Protein AF-X6J9F3-F1 (afdb_monomer_lite)

Foldseek 3Di:
DDPPPPVVVLVVQVVVLLVQLCVLVVPDDSVLSVLLLLLLLLLLLLQFQPVLSVVLLVLHRPVSSVSSCPPDDNPDHRPPPADVSSLVSSCVSSVVPVPDDSLSSNLSSQASSVLSDQLVSLVVSLVRGHVNCNVSGDHSPPVVSVVVVVVVVVVVVVVVPDDDPPPDDDDDDDDD

Structure (mmCIF, N/CA/C/O backbone):
data_AF-X6J9F3-F1
#
_entry.id   AF-X6J9F3-F1
#
loop_
_atom_site.group_PDB
_atom_site.id
_atom_site.type_symbol
_atom_site.label_atom_id
_atom_site.label_alt_id
_atom_site.label_comp_id
_atom_site.label_asym_id
_atom_site.label_entity_id
_atom_site.label_seq_id
_atom_site.pdbx_PDB_ins_code
_atom_site.Cartn_x
_atom_site.Cartn_y
_atom_site.Cartn_z
_atom_site.occupancy
_atom_site.B_iso_or_equiv
_atom_site.auth_seq_id
_atom_site.auth_comp_id
_atom_site.auth_asym_id
_atom_site.auth_atom_id
_atom_site.pdbx_PDB_model_num
ATOM 1 N N . MET A 1 1 ? -3.588 23.321 13.698 1.00 41.50 1 MET A N 1
ATOM 2 C CA . MET A 1 1 ? -2.649 22.206 13.937 1.00 41.50 1 MET A CA 1
ATOM 3 C C . MET A 1 1 ? -1.528 22.356 12.918 1.00 41.50 1 MET A C 1
ATOM 5 O O . MET A 1 1 ? -1.781 22.176 11.736 1.00 41.50 1 MET A O 1
ATOM 9 N N . TYR A 1 2 ? -0.357 22.848 13.332 1.00 45.53 2 TYR A N 1
ATOM 10 C CA . TYR A 1 2 ? 0.779 23.064 12.430 1.00 45.53 2 TYR A CA 1
ATOM 11 C C . TYR A 1 2 ? 1.324 21.697 12.003 1.00 45.53 2 TYR A C 1
ATOM 13 O O . TYR A 1 2 ? 2.083 21.074 12.739 1.00 45.53 2 TYR A O 1
ATOM 21 N N . LEU A 1 3 ? 0.902 21.213 10.832 1.00 55.84 3 LEU A N 1
ATOM 22 C CA . LEU A 1 3 ? 1.644 20.192 10.098 1.00 55.84 3 LEU A CA 1
ATOM 23 C C . LEU A 1 3 ? 3.061 20.741 9.927 1.00 55.84 3 LEU A C 1
ATOM 25 O O . LEU A 1 3 ? 3.239 21.712 9.188 1.00 55.84 3 LEU A O 1
ATOM 29 N N . SER A 1 4 ? 4.052 20.162 10.608 1.00 52.78 4 SER A N 1
ATOM 30 C CA . SER A 1 4 ? 5.450 20.399 10.264 1.00 52.78 4 SER A CA 1
ATOM 31 C C . SER A 1 4 ? 5.673 19.807 8.871 1.00 52.78 4 SER A C 1
ATOM 33 O O . SER A 1 4 ? 6.032 18.639 8.719 1.00 52.78 4 SER A O 1
ATOM 35 N N . HIS A 1 5 ? 5.358 20.602 7.848 1.00 62.09 5 HIS A N 1
ATOM 36 C CA . HIS A 1 5 ? 5.637 20.354 6.441 1.00 62.09 5 HIS A CA 1
ATOM 37 C C . HIS A 1 5 ? 7.143 20.451 6.232 1.00 62.09 5 HIS A C 1
ATOM 39 O O . HIS A 1 5 ? 7.650 21.406 5.651 1.00 62.09 5 HIS A O 1
ATOM 45 N N . ASP A 1 6 ? 7.872 19.470 6.742 1.00 77.12 6 ASP A N 1
ATOM 46 C CA . ASP A 1 6 ? 9.217 19.238 6.266 1.00 77.12 6 ASP A CA 1
ATOM 47 C C . ASP A 1 6 ? 9.121 18.227 5.128 1.00 77.12 6 ASP A C 1
ATOM 49 O O . ASP A 1 6 ? 8.950 17.022 5.335 1.00 77.12 6 ASP A O 1
ATOM 53 N N . LEU A 1 7 ? 9.181 18.750 3.904 1.00 85.38 7 LEU A N 1
ATOM 54 C CA . LEU A 1 7 ? 9.243 17.948 2.689 1.00 85.38 7 LEU A CA 1
ATOM 55 C C . LEU A 1 7 ? 10.373 16.911 2.774 1.00 85.38 7 LEU A C 1
ATOM 57 O O . LEU A 1 7 ? 10.201 15.793 2.287 1.00 85.38 7 LEU A O 1
ATOM 61 N N . ASN A 1 8 ? 11.478 17.233 3.458 1.00 91.06 8 ASN A N 1
ATOM 62 C CA . ASN A 1 8 ? 12.581 16.298 3.653 1.00 91.06 8 ASN A CA 1
ATOM 63 C C . ASN A 1 8 ? 12.154 15.097 4.500 1.00 91.06 8 ASN A C 1
ATOM 65 O O . ASN A 1 8 ? 12.492 13.969 4.158 1.00 91.06 8 ASN A O 1
ATOM 69 N N . ASN A 1 9 ? 11.347 15.297 5.544 1.00 90.38 9 ASN A N 1
ATOM 70 C CA . ASN A 1 9 ? 10.828 14.193 6.355 1.00 90.38 9 ASN A CA 1
ATOM 71 C C . ASN A 1 9 ? 9.852 13.307 5.571 1.00 90.38 9 ASN A C 1
ATOM 73 O O . ASN A 1 9 ? 9.885 12.082 5.710 1.00 90.38 9 ASN A O 1
ATOM 77 N N . ALA A 1 10 ? 9.001 13.897 4.725 1.00 91.06 10 ALA A N 1
ATOM 78 C CA . ALA A 1 10 ? 8.095 13.140 3.859 1.00 91.06 10 ALA A CA 1
ATOM 79 C C . ALA A 1 10 ? 8.867 12.304 2.823 1.00 91.06 10 ALA A C 1
ATOM 81 O O . ALA A 1 10 ? 8.556 11.125 2.611 1.00 91.06 10 ALA A O 1
ATOM 82 N N . LEU A 1 11 ? 9.904 12.901 2.228 1.00 93.94 11 LEU A N 1
ATOM 83 C CA . LEU A 1 11 ? 10.820 12.235 1.311 1.00 93.94 11 LEU A CA 1
ATOM 84 C C . LEU A 1 11 ? 11.556 11.098 2.031 1.00 93.94 11 LEU A C 1
ATOM 86 O O . LEU A 1 11 ? 11.445 9.947 1.617 1.00 93.94 11 LEU A O 1
ATOM 90 N N . GLN A 1 12 ? 12.210 11.379 3.159 1.00 94.94 12 GLN A N 1
ATOM 91 C CA . GLN A 1 12 ? 12.966 10.395 3.937 1.00 94.94 12 GLN A CA 1
ATOM 92 C C . GLN A 1 12 ? 12.090 9.224 4.397 1.00 94.94 12 GLN A C 1
ATOM 94 O O . GLN A 1 12 ? 12.485 8.066 4.276 1.00 94.94 12 GLN A O 1
ATOM 99 N N . SER A 1 13 ? 10.874 9.499 4.870 1.00 94.25 13 SER A N 1
ATOM 100 C CA . SER A 1 13 ? 9.929 8.454 5.277 1.00 94.25 13 SER A CA 1
ATOM 101 C C . SER A 1 13 ? 9.549 7.549 4.105 1.00 94.25 13 SER A C 1
ATOM 103 O O . SER A 1 13 ? 9.525 6.329 4.250 1.00 94.25 13 SER A O 1
ATOM 105 N N . THR A 1 14 ? 9.310 8.126 2.926 1.00 95.25 14 THR A N 1
ATOM 106 C CA . THR A 1 14 ? 9.041 7.357 1.699 1.00 95.25 14 THR A CA 1
ATOM 107 C C . THR A 1 14 ? 10.270 6.552 1.280 1.00 95.25 14 THR A C 1
ATOM 109 O O . THR A 1 14 ? 10.149 5.381 0.921 1.00 95.25 14 THR A O 1
ATOM 112 N N . HIS A 1 15 ? 11.472 7.126 1.415 1.00 96.06 15 HIS A N 1
ATOM 113 C CA . HIS A 1 15 ? 12.711 6.398 1.171 1.00 96.06 15 HIS A CA 1
ATOM 114 C C . HIS A 1 15 ? 12.850 5.177 2.081 1.00 96.06 15 HIS A C 1
ATOM 116 O O . HIS A 1 15 ? 13.224 4.113 1.585 1.00 96.06 15 HIS A O 1
ATOM 122 N N . ASN A 1 16 ? 12.513 5.313 3.366 1.00 96.31 16 ASN A N 1
ATOM 123 C CA . ASN A 1 16 ? 12.551 4.221 4.335 1.00 96.31 16 ASN A CA 1
ATOM 124 C C . ASN A 1 16 ? 11.542 3.120 3.985 1.00 96.31 16 ASN A C 1
ATOM 126 O O . ASN A 1 16 ? 11.882 1.946 4.076 1.00 96.31 16 ASN A O 1
ATOM 130 N N . TRP A 1 17 ? 10.335 3.476 3.531 1.00 96.94 17 TRP A N 1
ATOM 131 C CA . TRP A 1 17 ? 9.347 2.500 3.057 1.00 96.94 17 TRP A CA 1
ATOM 132 C C . TRP A 1 17 ? 9.845 1.693 1.857 1.00 96.94 17 TRP A C 1
ATOM 134 O O . TRP A 1 17 ? 9.702 0.474 1.844 1.00 96.94 17 TRP A O 1
ATOM 144 N N . ILE A 1 18 ? 10.456 2.353 0.871 1.00 97.69 18 ILE A N 1
ATOM 145 C CA . ILE A 1 18 ? 11.025 1.666 -0.295 1.00 97.69 18 ILE A CA 1
ATOM 146 C C . ILE A 1 18 ? 12.187 0.764 0.138 1.00 97.69 18 ILE A C 1
ATOM 148 O O . ILE A 1 18 ? 12.255 -0.381 -0.288 1.00 97.69 18 ILE A O 1
ATOM 152 N N . SER A 1 19 ? 13.079 1.241 1.012 1.00 97.75 19 SER A N 1
ATOM 153 C CA . SER A 1 19 ? 14.224 0.451 1.485 1.00 97.75 19 SER A CA 1
ATOM 154 C C . SER A 1 19 ? 13.808 -0.770 2.323 1.00 97.75 19 SER A C 1
ATOM 156 O O . SER A 1 19 ? 14.406 -1.834 2.181 1.00 97.75 19 SER A O 1
ATOM 158 N N . ASP A 1 20 ? 12.768 -0.646 3.153 1.00 97.38 20 ASP A N 1
ATOM 159 C CA . ASP A 1 20 ? 12.150 -1.764 3.889 1.00 97.38 20 ASP A CA 1
ATOM 160 C C . ASP A 1 20 ? 11.602 -2.820 2.909 1.00 97.38 20 ASP A C 1
ATOM 162 O O . ASP A 1 20 ? 11.901 -4.009 3.033 1.00 97.38 20 ASP A O 1
ATOM 166 N N . LEU A 1 21 ? 10.899 -2.389 1.854 1.00 97.75 21 LEU A N 1
ATOM 167 C CA . LEU A 1 21 ? 10.385 -3.307 0.835 1.00 97.75 21 LEU A CA 1
ATOM 168 C C . LEU A 1 21 ? 11.498 -3.962 0.003 1.00 97.75 21 LEU A C 1
ATOM 170 O O . LEU A 1 21 ? 11.424 -5.158 -0.277 1.00 97.75 21 LEU A O 1
ATOM 174 N N . MET A 1 22 ? 12.548 -3.210 -0.352 1.00 98.12 22 MET A N 1
ATOM 175 C CA . MET A 1 22 ? 13.743 -3.747 -1.018 1.00 98.12 22 MET A CA 1
ATOM 176 C C . MET A 1 22 ? 14.337 -4.902 -0.210 1.00 98.12 22 MET A C 1
ATOM 178 O O . MET A 1 22 ? 14.661 -5.945 -0.775 1.00 98.12 22 MET A O 1
ATOM 182 N N . TRP A 1 23 ? 14.442 -4.742 1.113 1.00 97.62 23 TRP A N 1
ATOM 183 C CA . TRP A 1 23 ? 14.960 -5.786 1.995 1.00 97.62 23 TRP A CA 1
ATOM 184 C C . TRP A 1 23 ? 14.053 -7.024 2.028 1.00 97.62 23 TRP A C 1
ATOM 186 O O . TRP A 1 23 ? 14.557 -8.140 1.896 1.00 97.62 23 TRP A O 1
ATOM 196 N N . ARG A 1 24 ? 12.729 -6.836 2.129 1.00 97.19 24 ARG A N 1
ATOM 197 C CA . ARG A 1 24 ? 11.739 -7.933 2.143 1.00 97.19 24 ARG A CA 1
ATOM 198 C C . ARG A 1 24 ? 11.749 -8.751 0.855 1.00 97.19 24 ARG A C 1
ATOM 200 O O . ARG A 1 24 ? 11.763 -9.973 0.921 1.00 97.19 24 ARG A O 1
ATOM 207 N N . LEU A 1 25 ? 11.788 -8.075 -0.294 1.00 96.69 25 LEU A N 1
ATOM 208 C CA . LEU A 1 25 ? 11.792 -8.708 -1.618 1.00 96.69 25 LEU A CA 1
ATOM 209 C C . LEU A 1 25 ? 13.186 -9.170 -2.063 1.00 96.69 25 LEU A C 1
ATOM 211 O O . LEU A 1 25 ? 13.318 -9.906 -3.036 1.00 96.69 25 LEU A O 1
ATOM 215 N N . ARG A 1 26 ? 14.244 -8.727 -1.371 1.00 97.19 26 ARG A N 1
ATOM 216 C CA . ARG A 1 26 ? 15.651 -8.924 -1.765 1.00 97.19 26 ARG A CA 1
ATOM 217 C C . ARG A 1 26 ? 15.948 -8.347 -3.157 1.00 97.19 26 ARG A C 1
ATOM 219 O O . ARG A 1 26 ? 16.769 -8.878 -3.908 1.00 97.19 26 ARG A O 1
ATOM 226 N N . TRP A 1 27 ? 15.271 -7.254 -3.503 1.00 97.25 27 TRP A N 1
ATOM 227 C CA . TRP A 1 27 ? 15.455 -6.529 -4.759 1.00 97.25 27 TRP A CA 1
ATOM 228 C C . TRP A 1 27 ? 16.457 -5.389 -4.573 1.00 97.25 27 TRP A C 1
ATOM 230 O O . TRP A 1 27 ? 16.525 -4.761 -3.518 1.00 97.25 27 TRP A O 1
ATOM 240 N N . HIS A 1 28 ? 17.231 -5.112 -5.621 1.00 96.12 28 HIS A N 1
ATOM 241 C CA . HIS A 1 28 ? 18.287 -4.091 -5.605 1.00 96.12 28 HIS A CA 1
ATOM 242 C C . HIS A 1 28 ? 17.934 -2.870 -6.463 1.00 96.12 28 HIS A C 1
ATOM 244 O O . HIS A 1 28 ? 18.525 -1.806 -6.298 1.00 96.12 28 HIS A O 1
ATOM 250 N N . ASP A 1 29 ? 16.950 -3.017 -7.350 1.00 96.19 29 ASP A N 1
ATOM 251 C CA . ASP A 1 29 ? 16.432 -1.947 -8.190 1.00 96.19 29 ASP A CA 1
ATOM 252 C C . ASP A 1 29 ? 15.362 -1.157 -7.429 1.00 96.19 29 ASP A C 1
ATOM 254 O O . ASP A 1 29 ? 14.292 -1.670 -7.090 1.00 96.19 29 ASP A O 1
ATOM 258 N N . ARG A 1 30 ? 15.679 0.103 -7.133 1.00 96.31 30 ARG A N 1
ATOM 259 C CA . ARG A 1 30 ? 14.825 0.984 -6.341 1.00 96.31 30 ARG A CA 1
ATOM 260 C C . ARG A 1 30 ? 13.569 1.418 -7.094 1.00 96.31 30 ARG A C 1
ATOM 262 O O . ARG A 1 30 ? 12.514 1.524 -6.468 1.00 96.31 30 ARG A O 1
ATOM 269 N N . GLU A 1 31 ? 13.682 1.685 -8.392 1.00 95.19 31 GLU A N 1
ATOM 270 C CA . GLU A 1 31 ? 12.559 2.142 -9.218 1.00 95.19 31 GLU A CA 1
ATOM 271 C C . GLU A 1 31 ? 11.534 1.021 -9.346 1.00 95.19 31 GLU A C 1
ATOM 273 O O . GLU A 1 31 ? 10.360 1.208 -9.033 1.00 95.19 31 GLU A O 1
ATOM 278 N N . ARG A 1 32 ? 12.012 -0.191 -9.626 1.00 96.38 32 ARG A N 1
ATOM 279 C CA . ARG A 1 32 ? 11.177 -1.393 -9.676 1.00 96.38 32 ARG A CA 1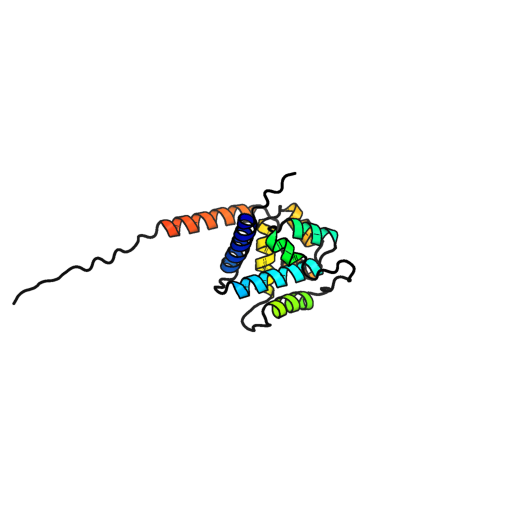
ATOM 280 C C . ARG A 1 32 ? 10.448 -1.678 -8.358 1.00 96.38 32 ARG A C 1
ATOM 282 O O . ARG A 1 32 ? 9.290 -2.092 -8.362 1.00 96.38 32 ARG A O 1
ATOM 289 N N . VAL A 1 33 ? 11.096 -1.466 -7.208 1.00 97.81 33 VAL A N 1
ATOM 290 C CA . VAL A 1 33 ? 10.434 -1.619 -5.897 1.00 97.81 33 VAL A CA 1
ATOM 291 C C . VAL A 1 33 ? 9.379 -0.539 -5.671 1.00 97.81 33 VAL A C 1
ATOM 293 O O . VAL A 1 33 ? 8.313 -0.829 -5.128 1.00 97.81 33 VAL A O 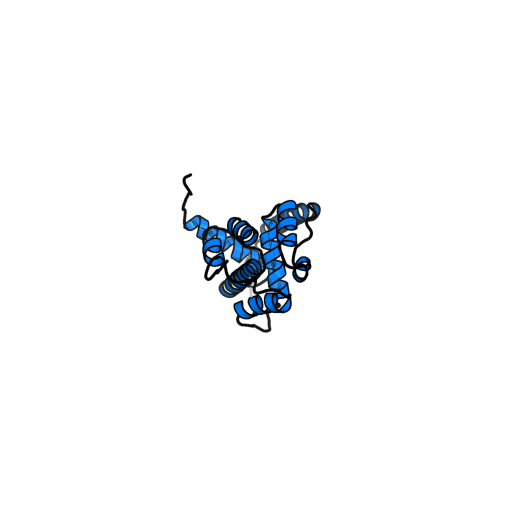1
ATOM 296 N N . TYR A 1 34 ? 9.644 0.695 -6.096 1.00 97.31 34 TYR A N 1
ATOM 297 C CA . TYR A 1 34 ? 8.663 1.774 -6.034 1.00 97.31 34 TYR A CA 1
ATOM 298 C C . TYR A 1 34 ? 7.431 1.488 -6.912 1.00 97.31 34 TYR A C 1
ATOM 300 O O . TYR A 1 34 ? 6.299 1.678 -6.456 1.00 97.31 34 TYR A O 1
ATOM 308 N N . GLU A 1 35 ? 7.631 0.967 -8.124 1.00 97.12 35 GLU A N 1
ATOM 309 C CA . GLU A 1 35 ? 6.558 0.509 -9.016 1.00 97.12 35 GLU A CA 1
ATOM 310 C C . GLU A 1 35 ? 5.717 -0.593 -8.363 1.00 97.12 35 GLU A C 1
ATOM 312 O O . GLU A 1 35 ? 4.492 -0.484 -8.289 1.00 97.12 35 GLU A O 1
ATOM 317 N N . ALA A 1 36 ? 6.371 -1.615 -7.805 1.00 98.00 36 ALA A N 1
ATOM 318 C CA . ALA A 1 36 ? 5.715 -2.722 -7.113 1.00 98.00 36 ALA A CA 1
ATOM 319 C C . ALA A 1 36 ? 4.901 -2.260 -5.893 1.00 98.00 36 ALA A C 1
ATOM 321 O O . ALA A 1 36 ? 3.757 -2.694 -5.702 1.00 98.00 36 ALA A O 1
ATOM 322 N N . LEU A 1 37 ? 5.468 -1.357 -5.083 1.00 98.25 37 LEU A N 1
ATOM 323 C CA . LEU A 1 37 ? 4.801 -0.757 -3.929 1.00 98.25 37 LEU A CA 1
ATOM 324 C C . LEU A 1 37 ? 3.540 -0.010 -4.366 1.00 98.25 37 LEU A C 1
ATOM 326 O O . LEU A 1 37 ? 2.453 -0.280 -3.858 1.00 98.25 37 LEU A O 1
ATOM 330 N N . THR A 1 38 ? 3.677 0.899 -5.330 1.00 97.69 38 THR A N 1
ATOM 331 C CA . THR A 1 38 ? 2.578 1.751 -5.797 1.00 97.69 38 THR A CA 1
ATOM 332 C C . THR A 1 38 ? 1.478 0.920 -6.455 1.00 97.69 38 THR A C 1
ATOM 334 O O . THR A 1 38 ? 0.304 1.084 -6.124 1.00 97.69 38 THR A O 1
ATOM 337 N N . ALA A 1 39 ? 1.844 -0.044 -7.306 1.00 97.06 39 ALA A N 1
ATOM 338 C CA . ALA A 1 39 ? 0.898 -0.941 -7.965 1.00 97.06 39 ALA A CA 1
ATOM 339 C C . ALA A 1 39 ? 0.097 -1.783 -6.964 1.00 97.06 39 ALA A C 1
ATOM 341 O O . ALA A 1 39 ? -1.118 -1.931 -7.106 1.00 97.06 39 ALA A O 1
ATOM 342 N N . THR A 1 40 ? 0.758 -2.293 -5.922 1.00 97.81 40 THR A N 1
ATOM 343 C CA . THR A 1 40 ? 0.098 -3.070 -4.867 1.00 97.81 40 THR A CA 1
ATOM 344 C C . THR A 1 40 ? -0.810 -2.208 -4.010 1.00 97.81 40 THR A C 1
ATOM 346 O O . THR A 1 40 ? -1.940 -2.600 -3.727 1.00 97.81 40 THR A O 1
ATOM 349 N N . LEU A 1 41 ? -0.359 -1.012 -3.635 1.00 97.00 41 LEU A N 1
ATOM 350 C CA . LEU A 1 41 ? -1.168 -0.075 -2.870 1.00 97.00 41 LEU A CA 1
ATOM 351 C C . LEU A 1 41 ? -2.409 0.383 -3.653 1.00 97.00 41 LEU A C 1
ATOM 353 O O . LEU A 1 41 ? -3.499 0.434 -3.086 1.00 97.00 41 LEU A O 1
ATOM 357 N N . HIS A 1 42 ? -2.288 0.642 -4.959 1.00 95.94 42 HIS A N 1
ATOM 358 C CA . HIS A 1 42 ? -3.435 0.934 -5.826 1.00 95.94 42 HIS A CA 1
ATOM 359 C C . HIS A 1 42 ? -4.372 -0.264 -5.968 1.00 95.94 42 HIS A C 1
ATOM 361 O O . HIS A 1 42 ? -5.586 -0.096 -5.889 1.00 95.94 42 HIS A O 1
ATOM 367 N N . ALA A 1 43 ? -3.840 -1.475 -6.154 1.00 94.81 43 ALA A N 1
ATOM 368 C CA . ALA A 1 43 ? -4.656 -2.685 -6.216 1.00 94.81 43 ALA A CA 1
ATOM 369 C C . ALA A 1 43 ? -5.421 -2.920 -4.902 1.00 94.81 43 ALA A C 1
ATOM 371 O O . ALA A 1 43 ? -6.602 -3.267 -4.938 1.00 94.81 43 ALA A O 1
ATOM 372 N N . LEU A 1 44 ? -4.779 -2.680 -3.752 1.00 94.31 44 LEU A N 1
ATOM 373 C CA . LEU A 1 44 ? -5.398 -2.778 -2.431 1.00 94.31 44 LEU A CA 1
ATOM 374 C C . LEU A 1 44 ? -6.496 -1.725 -2.256 1.00 94.31 44 LEU A C 1
ATOM 376 O O . LEU A 1 44 ? -7.631 -2.090 -1.970 1.00 94.31 44 LEU A O 1
ATOM 380 N N . ARG A 1 45 ? -6.196 -0.450 -2.526 1.00 93.69 45 ARG A N 1
ATOM 381 C CA . ARG A 1 45 ? -7.165 0.662 -2.517 1.00 93.69 45 ARG A CA 1
ATOM 382 C C . ARG A 1 45 ? -8.412 0.352 -3.337 1.00 93.69 45 ARG A C 1
ATOM 384 O O . ARG A 1 45 ? -9.525 0.552 -2.874 1.00 93.69 45 ARG A O 1
ATOM 391 N N . ASP A 1 46 ? -8.225 -0.151 -4.556 1.00 91.31 46 ASP A N 1
ATOM 392 C CA . ASP A 1 46 ? -9.319 -0.423 -5.493 1.00 91.31 46 ASP A CA 1
ATOM 393 C C . ASP A 1 46 ? -10.119 -1.701 -5.128 1.00 91.31 46 ASP A C 1
ATOM 395 O O . ASP A 1 46 ? -11.128 -2.005 -5.777 1.00 91.31 46 ASP A O 1
ATOM 399 N N . SER A 1 47 ? -9.659 -2.455 -4.119 1.00 89.50 47 SER A N 1
ATOM 400 C CA . SER A 1 47 ? -10.323 -3.640 -3.552 1.00 89.50 47 SER A CA 1
ATOM 401 C C . SER A 1 47 ? -11.124 -3.340 -2.282 1.00 89.50 47 SER A C 1
ATOM 403 O O . SER A 1 47 ? -11.951 -4.165 -1.899 1.00 89.50 47 SER A O 1
ATOM 405 N N . LEU A 1 48 ? -10.859 -2.210 -1.625 1.00 87.75 48 LEU A N 1
ATOM 406 C CA . LEU A 1 48 ? -11.471 -1.803 -0.361 1.00 87.75 48 LEU A CA 1
ATOM 407 C C . LEU A 1 48 ? -12.732 -0.961 -0.593 1.00 87.75 48 LEU A C 1
ATOM 409 O O . LEU A 1 48 ? -12.949 -0.418 -1.682 1.00 87.75 48 LEU A O 1
ATOM 413 N N . ASP A 1 49 ? -13.566 -0.843 0.440 1.00 83.81 49 ASP A N 1
ATOM 414 C CA . ASP A 1 49 ? -14.565 0.222 0.479 1.00 83.81 49 ASP A CA 1
ATOM 415 C C . ASP A 1 49 ? -13.900 1.604 0.632 1.00 83.81 49 ASP A C 1
ATOM 417 O O . ASP A 1 49 ? -12.699 1.726 0.884 1.00 83.81 49 ASP A O 1
ATOM 421 N N . GLY A 1 50 ? -14.674 2.665 0.389 1.00 85.06 50 GLY A N 1
ATOM 422 C CA . GLY A 1 50 ? -14.143 4.026 0.342 1.00 85.06 50 GLY A CA 1
ATOM 423 C C . GLY A 1 50 ? -13.577 4.512 1.676 1.00 85.06 50 GLY A C 1
ATOM 424 O O . GLY A 1 50 ? -12.554 5.195 1.668 1.00 85.06 50 GLY A O 1
ATOM 425 N N . ASP A 1 51 ? -14.208 4.151 2.794 1.00 89.31 51 ASP A N 1
ATOM 426 C CA . ASP A 1 51 ? -13.792 4.604 4.122 1.00 89.31 51 ASP A CA 1
ATOM 427 C C . ASP A 1 51 ? -12.512 3.880 4.550 1.00 89.31 51 ASP A C 1
ATOM 429 O O . ASP A 1 51 ? -11.555 4.527 4.984 1.00 89.31 51 ASP A O 1
ATOM 433 N N . GLU A 1 52 ? -12.431 2.570 4.311 1.00 90.31 52 GLU A N 1
ATOM 434 C CA . GLU A 1 52 ? -11.236 1.785 4.603 1.00 90.31 52 GLU A CA 1
ATOM 435 C C . GLU A 1 52 ? -10.064 2.177 3.693 1.00 90.31 52 GLU A C 1
ATOM 437 O O . GLU A 1 52 ? -8.932 2.326 4.151 1.00 90.31 52 GLU A O 1
ATOM 442 N N . ALA A 1 53 ? -10.310 2.431 2.404 1.00 92.50 53 ALA A N 1
ATOM 443 C CA . ALA A 1 53 ? -9.279 2.959 1.510 1.00 92.50 53 ALA A CA 1
ATOM 444 C C . ALA A 1 53 ? -8.713 4.295 2.030 1.00 92.50 53 ALA A C 1
ATOM 446 O O . ALA A 1 53 ? -7.499 4.520 2.001 1.00 92.50 53 ALA A O 1
ATOM 447 N N . VAL A 1 54 ? -9.575 5.178 2.550 1.00 94.00 54 VAL A N 1
ATOM 448 C CA . VAL A 1 54 ? -9.137 6.443 3.153 1.00 94.00 54 VAL A CA 1
ATOM 449 C C . VAL A 1 54 ? -8.330 6.207 4.428 1.00 94.00 54 VAL A C 1
ATOM 451 O O . VAL A 1 54 ? -7.278 6.832 4.618 1.00 94.00 54 VAL A O 1
ATOM 454 N N . TYR A 1 55 ? -8.794 5.297 5.282 1.00 93.50 55 TYR A N 1
ATOM 455 C CA . TYR A 1 55 ? -8.118 4.926 6.518 1.00 93.50 55 TYR A CA 1
ATOM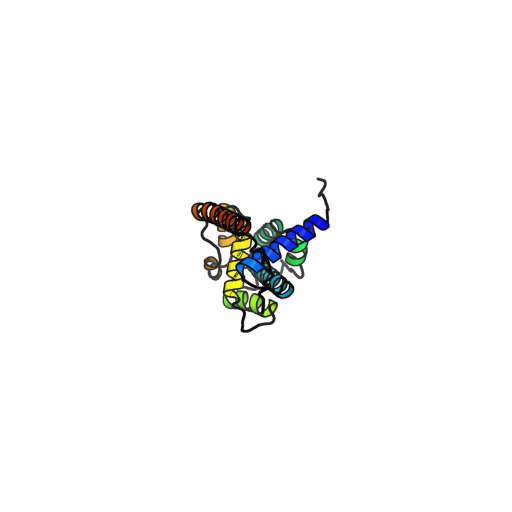 456 C C . TYR A 1 55 ? -6.709 4.375 6.246 1.00 93.50 55 TYR A C 1
ATOM 458 O O . TYR A 1 55 ? -5.734 4.888 6.800 1.00 93.50 55 TYR A O 1
ATOM 466 N N . ILE A 1 56 ? -6.561 3.435 5.307 1.00 94.19 56 ILE A N 1
ATOM 467 C CA . ILE A 1 56 ? -5.258 2.893 4.893 1.00 94.19 56 ILE A CA 1
ATOM 468 C C . ILE A 1 56 ? -4.346 3.996 4.350 1.00 94.19 56 ILE A C 1
ATOM 470 O O . ILE A 1 56 ? -3.177 4.089 4.738 1.00 94.19 56 ILE A O 1
ATOM 474 N N . GLY A 1 57 ? -4.870 4.888 3.505 1.00 95.12 57 GLY A N 1
ATOM 475 C CA . GLY A 1 57 ? -4.109 6.030 2.999 1.00 95.12 57 GLY A CA 1
ATOM 476 C C . GLY A 1 57 ? -3.593 6.950 4.114 1.00 95.12 57 GLY A C 1
ATOM 477 O O . GLY A 1 57 ? -2.491 7.498 4.008 1.00 95.12 57 GLY A O 1
ATOM 478 N N . ALA A 1 58 ? -4.337 7.096 5.215 1.00 94.25 58 ALA A N 1
ATOM 479 C CA . ALA A 1 58 ? -3.937 7.907 6.366 1.00 94.25 58 ALA A CA 1
ATOM 480 C C . ALA A 1 58 ? -2.722 7.345 7.131 1.00 94.25 58 ALA A C 1
ATOM 482 O O . ALA A 1 58 ? -2.031 8.119 7.800 1.00 94.25 58 ALA A O 1
ATOM 483 N N . GLN A 1 59 ? -2.411 6.056 6.973 1.00 93.69 59 GLN A N 1
ATOM 484 C CA . GLN A 1 59 ? -1.254 5.394 7.595 1.00 93.69 59 GLN A CA 1
ATOM 485 C C . GLN A 1 59 ? 0.040 5.545 6.778 1.00 93.69 59 GLN A C 1
ATOM 487 O O . GLN A 1 59 ? 1.141 5.272 7.262 1.00 93.69 59 GLN A O 1
ATOM 492 N N . LEU A 1 60 ? -0.061 6.008 5.528 1.00 95.50 60 LEU A N 1
ATOM 493 C CA . LEU A 1 60 ? 1.090 6.190 4.644 1.00 95.50 60 LEU A CA 1
ATOM 494 C C . LEU A 1 60 ? 1.823 7.514 4.929 1.00 95.50 60 LEU A C 1
ATOM 496 O O . LEU A 1 60 ? 1.173 8.514 5.267 1.00 95.50 60 LEU A O 1
ATOM 500 N N . PRO A 1 61 ? 3.156 7.580 4.718 1.00 94.25 61 PRO A N 1
ATOM 501 C CA . PRO A 1 61 ? 3.897 8.839 4.680 1.00 94.25 61 PRO A CA 1
ATOM 502 C C . PRO A 1 61 ? 3.260 9.835 3.714 1.00 94.25 61 PRO A C 1
ATOM 504 O O . PRO A 1 61 ? 2.755 9.435 2.670 1.00 94.25 61 PRO A O 1
ATOM 507 N N . ALA A 1 62 ? 3.329 11.132 4.020 1.00 92.88 62 ALA A N 1
ATOM 508 C CA . ALA A 1 62 ? 2.612 12.168 3.269 1.00 92.88 62 ALA A CA 1
ATOM 509 C C . ALA A 1 62 ? 2.855 12.126 1.746 1.00 92.88 62 ALA A C 1
ATOM 511 O O . ALA A 1 62 ? 1.910 12.267 0.975 1.00 92.88 62 ALA A O 1
ATOM 512 N N . LEU A 1 63 ? 4.096 11.881 1.309 1.00 94.12 63 LEU A N 1
ATOM 513 C CA . LEU A 1 63 ? 4.425 11.779 -0.115 1.00 94.12 63 LEU A CA 1
ATOM 514 C C . LEU A 1 63 ? 3.863 10.490 -0.745 1.00 94.12 63 LEU A C 1
ATOM 516 O O . LEU A 1 63 ? 3.178 10.559 -1.762 1.00 94.12 63 LEU A O 1
ATOM 520 N N . LEU A 1 64 ? 4.066 9.331 -0.108 1.00 95.44 64 LEU A N 1
ATOM 521 C CA . LEU A 1 64 ? 3.496 8.057 -0.568 1.00 95.44 64 LEU A CA 1
ATOM 522 C C . LEU A 1 64 ? 1.961 8.073 -0.585 1.00 95.44 64 LEU A C 1
ATOM 524 O O . LEU A 1 64 ? 1.348 7.481 -1.465 1.00 95.44 64 LEU A O 1
ATOM 528 N N . ARG A 1 65 ? 1.336 8.800 0.346 1.00 95.81 65 ARG A N 1
ATOM 529 C CA . ARG A 1 65 ? -0.110 9.047 0.378 1.00 95.81 65 ARG A CA 1
ATOM 530 C C . ARG A 1 65 ? -0.593 9.825 -0.848 1.00 95.81 65 ARG A C 1
ATOM 532 O O . ARG A 1 65 ? -1.676 9.545 -1.347 1.00 95.81 65 ARG A O 1
ATOM 539 N N . GLY A 1 66 ? 0.199 10.775 -1.346 1.00 95.56 66 GLY A N 1
ATOM 540 C CA . GLY A 1 66 ? -0.085 11.467 -2.604 1.00 95.56 66 GLY A CA 1
ATOM 541 C C . GLY A 1 66 ? -0.160 10.488 -3.776 1.00 95.56 66 GLY A C 1
ATOM 542 O O . GLY A 1 66 ? -1.182 10.427 -4.456 1.00 95.56 66 GLY A O 1
ATOM 543 N N . PHE A 1 67 ? 0.870 9.650 -3.936 1.00 95.56 67 PHE A N 1
ATOM 544 C CA . PHE A 1 67 ? 0.889 8.593 -4.956 1.00 95.56 67 PHE A CA 1
ATOM 545 C C . PHE A 1 67 ? -0.238 7.577 -4.758 1.00 95.56 67 PHE A C 1
ATOM 547 O O . PHE A 1 67 ? -0.868 7.149 -5.719 1.00 95.56 67 PHE A O 1
ATOM 554 N N . TYR A 1 68 ? -0.564 7.228 -3.513 1.00 96.75 68 TYR A N 1
ATOM 555 C CA . TYR A 1 68 ? -1.658 6.316 -3.188 1.00 96.75 68 TYR A CA 1
ATOM 556 C C . TYR A 1 68 ? -3.012 6.787 -3.713 1.00 96.75 68 TYR A C 1
ATOM 558 O O . TYR A 1 68 ? -3.784 5.959 -4.183 1.00 96.75 68 TYR A O 1
ATOM 566 N N . TYR A 1 69 ? -3.315 8.084 -3.657 1.00 95.88 69 TYR A N 1
ATOM 567 C CA . TYR A 1 69 ? -4.585 8.631 -4.152 1.00 95.88 69 TYR A CA 1
ATOM 568 C C . TYR A 1 69 ? -4.557 9.022 -5.631 1.00 95.88 69 TYR A C 1
ATOM 570 O O . TYR A 1 69 ? -5.595 9.377 -6.195 1.00 95.88 69 TYR A O 1
ATOM 578 N N . GLU A 1 70 ? -3.401 8.928 -6.285 1.00 94.19 70 GLU A N 1
ATOM 579 C CA . GLU A 1 70 ? -3.262 9.254 -7.697 1.00 94.19 70 GLU A CA 1
ATOM 580 C C . GLU A 1 70 ? -4.190 8.388 -8.565 1.00 94.19 70 GLU A C 1
ATOM 582 O O . GLU A 1 70 ? -4.295 7.166 -8.399 1.00 94.19 70 GLU A O 1
ATOM 587 N N . GLY A 1 71 ? -4.924 9.049 -9.466 1.00 90.25 71 GLY A N 1
ATOM 588 C CA . GLY A 1 71 ? -5.875 8.406 -10.375 1.00 90.25 71 GLY A CA 1
ATOM 589 C C . GLY A 1 71 ? -7.053 7.696 -9.693 1.00 90.25 71 GLY A C 1
ATOM 590 O O . GLY A 1 71 ? -7.736 6.906 -10.349 1.00 90.25 71 GLY A O 1
ATOM 591 N N . TRP A 1 72 ? -7.296 7.919 -8.394 1.00 91.81 72 TRP A N 1
ATOM 592 C CA . TRP A 1 72 ? -8.402 7.269 -7.692 1.00 91.81 72 TRP A CA 1
ATOM 593 C C . TRP A 1 72 ? -9.757 7.878 -8.064 1.00 91.81 72 TRP A C 1
ATOM 595 O O . TRP A 1 72 ? -9.942 9.094 -8.070 1.00 91.81 72 TRP A O 1
ATOM 605 N N . HIS A 1 73 ? -10.739 7.012 -8.313 1.00 84.50 73 HIS A N 1
ATOM 606 C CA . HIS A 1 73 ? -12.124 7.396 -8.568 1.00 84.50 73 HIS A CA 1
ATOM 607 C C . HIS A 1 73 ? -13.060 6.626 -7.623 1.00 84.50 73 HIS A C 1
ATOM 609 O O . HIS A 1 73 ? -13.540 5.559 -8.005 1.00 84.50 73 HIS A O 1
ATOM 615 N N . PRO A 1 74 ? -13.361 7.149 -6.419 1.00 72.88 74 PRO A N 1
ATOM 616 C CA . PRO A 1 74 ? -14.137 6.431 -5.398 1.00 72.88 74 PRO A CA 1
ATOM 617 C C . PRO A 1 74 ? -15.572 6.103 -5.839 1.00 72.88 74 PRO A C 1
ATOM 619 O O . PRO A 1 74 ? -16.171 5.141 -5.375 1.00 72.88 74 PRO A O 1
ATOM 622 N N . SER A 1 75 ? -16.127 6.863 -6.790 1.00 71.56 75 SER A N 1
ATOM 623 C CA . SER A 1 75 ? -17.450 6.596 -7.370 1.00 71.56 75 SER A CA 1
ATOM 624 C C . SER A 1 75 ? -17.461 5.422 -8.361 1.00 71.56 75 SER A C 1
ATOM 626 O O . SER A 1 75 ? -18.535 4.983 -8.778 1.00 71.56 75 SER A O 1
ATOM 628 N N . ARG A 1 76 ? -16.293 4.907 -8.781 1.00 66.56 76 ARG A N 1
ATOM 629 C CA . ARG A 1 76 ? -16.214 3.686 -9.590 1.00 66.56 76 ARG A CA 1
ATOM 630 C C . ARG A 1 76 ? -16.308 2.468 -8.681 1.00 66.56 76 ARG A C 1
ATOM 632 O O . ARG A 1 76 ? -15.608 2.337 -7.688 1.00 66.56 76 ARG A O 1
ATOM 639 N N . ARG A 1 77 ? -17.167 1.539 -9.083 1.00 60.97 77 ARG A N 1
ATOM 640 C CA . ARG A 1 77 ? -17.349 0.229 -8.453 1.00 60.97 77 ARG A CA 1
ATOM 641 C C . ARG A 1 77 ? -16.009 -0.514 -8.344 1.00 60.97 77 ARG A C 1
ATOM 643 O O . ARG A 1 77 ? -15.298 -0.584 -9.345 1.00 60.97 77 ARG A O 1
ATOM 650 N N . ALA A 1 78 ? -15.723 -1.086 -7.169 1.00 60.28 78 ALA A N 1
ATOM 651 C CA . ALA A 1 78 ? -14.498 -1.841 -6.882 1.00 60.28 78 ALA A CA 1
ATOM 652 C C . ALA A 1 78 ? -14.159 -2.828 -8.015 1.00 60.28 78 ALA A C 1
ATOM 654 O O . ALA A 1 78 ? -14.996 -3.648 -8.419 1.00 60.28 78 ALA A O 1
ATOM 655 N N . ILE A 1 79 ? -12.949 -2.692 -8.567 1.00 57.56 79 ILE A N 1
ATOM 656 C CA . ILE A 1 79 ? -12.526 -3.369 -9.805 1.00 57.56 79 ILE A CA 1
ATOM 657 C C . ILE A 1 79 ? -12.039 -4.791 -9.496 1.00 57.56 79 ILE A C 1
ATOM 659 O O . ILE A 1 79 ? -12.319 -5.724 -10.252 1.00 57.56 79 ILE A O 1
ATOM 663 N N . ALA A 1 80 ? -11.364 -4.982 -8.364 1.00 59.41 80 ALA A N 1
ATOM 664 C CA . ALA A 1 80 ? -10.777 -6.261 -7.987 1.00 59.41 80 ALA A CA 1
ATOM 665 C C . ALA A 1 80 ? -11.799 -7.153 -7.267 1.00 59.41 80 ALA A C 1
ATOM 667 O O . ALA A 1 80 ? -11.861 -7.234 -6.044 1.00 59.41 80 ALA A O 1
ATOM 668 N N . ARG A 1 81 ? -12.635 -7.846 -8.045 1.00 64.75 81 ARG A N 1
ATOM 669 C CA . ARG A 1 81 ? -13.613 -8.812 -7.508 1.00 64.75 81 ARG A CA 1
ATOM 670 C C . ARG A 1 81 ? -13.053 -10.216 -7.311 1.00 64.75 81 ARG A C 1
ATOM 672 O O . ARG A 1 81 ? -13.735 -11.068 -6.746 1.00 64.75 81 ARG A O 1
ATOM 679 N N . ASN A 1 82 ? -11.849 -10.487 -7.809 1.00 77.94 82 ASN A N 1
ATOM 680 C CA . ASN A 1 82 ? -11.213 -11.792 -7.687 1.00 77.94 82 ASN A CA 1
ATOM 681 C C . ASN A 1 82 ? -9.684 -11.678 -7.575 1.00 77.94 82 ASN A C 1
ATOM 683 O O . ASN A 1 82 ? -9.080 -10.696 -8.007 1.00 77.94 82 ASN A O 1
ATOM 687 N N . ARG A 1 83 ? -9.066 -12.724 -7.017 1.00 90.31 83 ARG A N 1
ATOM 688 C CA . ARG A 1 83 ? -7.618 -12.844 -6.791 1.00 90.31 83 ARG A CA 1
ATOM 689 C C . ARG A 1 83 ? -6.779 -12.539 -8.035 1.00 90.31 83 ARG A C 1
ATOM 691 O O . ARG A 1 83 ? -5.799 -11.814 -7.938 1.00 90.31 83 ARG A O 1
ATOM 698 N N . ASN A 1 84 ? -7.168 -13.065 -9.196 1.00 91.12 84 ASN A N 1
ATOM 699 C CA . ASN A 1 84 ? -6.372 -12.922 -10.417 1.00 91.12 84 ASN A CA 1
ATOM 700 C C . ASN A 1 84 ? -6.329 -11.468 -10.881 1.00 91.12 84 ASN A C 1
ATOM 702 O O . ASN A 1 84 ? -5.250 -10.958 -11.128 1.00 91.12 84 ASN A O 1
ATOM 706 N N . SER A 1 85 ? -7.466 -10.764 -10.877 1.00 90.56 85 SER A N 1
ATOM 707 C CA . SER A 1 85 ? -7.510 -9.340 -11.236 1.00 90.56 85 SER A CA 1
ATOM 708 C C . SER A 1 85 ? -6.648 -8.458 -10.324 1.00 90.56 85 SER A C 1
ATOM 710 O O . SER A 1 85 ? -6.056 -7.485 -10.788 1.00 90.56 85 SER A O 1
ATOM 712 N N . PHE A 1 86 ? -6.547 -8.816 -9.041 1.00 93.38 86 PHE A N 1
ATOM 713 C CA . PHE A 1 86 ? -5.681 -8.137 -8.081 1.00 93.38 86 PHE A CA 1
ATOM 714 C C . PHE A 1 86 ? -4.198 -8.370 -8.407 1.00 93.38 86 PHE A C 1
ATOM 716 O O . PHE A 1 86 ? -3.446 -7.412 -8.578 1.00 93.38 86 PHE A O 1
ATOM 723 N N . LEU A 1 87 ? -3.791 -9.634 -8.569 1.00 96.00 87 LEU A N 1
ATOM 724 C CA . LEU A 1 87 ? -2.404 -9.993 -8.884 1.00 96.00 87 LEU A CA 1
ATOM 725 C C . LEU A 1 87 ? -1.975 -9.504 -10.275 1.00 96.00 87 LEU A C 1
ATOM 727 O O . LEU A 1 87 ? -0.853 -9.033 -10.433 1.00 96.00 87 LEU A O 1
ATOM 731 N N . ASP A 1 88 ? -2.871 -9.532 -11.262 1.00 95.06 88 ASP A N 1
ATOM 732 C CA . ASP A 1 88 ? -2.629 -9.008 -12.609 1.00 95.06 88 ASP A CA 1
ATOM 733 C C . ASP A 1 88 ? -2.346 -7.506 -12.598 1.00 95.06 88 ASP A C 1
ATOM 735 O O . ASP A 1 88 ? -1.521 -7.032 -13.377 1.00 95.06 88 ASP A O 1
ATOM 739 N N . ARG A 1 89 ? -3.010 -6.741 -11.720 1.00 93.62 89 ARG A N 1
ATOM 740 C CA . ARG A 1 89 ? -2.769 -5.298 -11.582 1.00 93.62 89 ARG A CA 1
ATOM 741 C C . ARG A 1 89 ? -1.388 -5.014 -11.001 1.00 93.62 89 ARG A C 1
ATOM 743 O O . ARG A 1 89 ? -0.719 -4.099 -11.474 1.00 93.62 89 ARG A O 1
ATOM 750 N N . ILE A 1 90 ? -0.950 -5.825 -10.038 1.00 96.38 90 ILE A N 1
ATOM 751 C CA . ILE A 1 90 ? 0.406 -5.758 -9.482 1.00 96.38 90 ILE A CA 1
ATOM 752 C C . ILE A 1 90 ? 1.425 -6.121 -10.558 1.00 96.38 90 ILE A C 1
ATOM 754 O O . ILE A 1 90 ? 2.346 -5.350 -10.806 1.00 96.38 90 ILE A O 1
ATOM 758 N N . HIS A 1 91 ? 1.222 -7.249 -11.247 1.00 97.00 91 HIS A N 1
ATOM 759 C CA . HIS A 1 91 ? 2.116 -7.724 -12.303 1.00 97.00 91 HIS A CA 1
ATOM 760 C C . HIS A 1 91 ? 2.231 -6.716 -13.448 1.00 97.00 91 HIS A C 1
ATOM 762 O O . HIS A 1 91 ? 3.327 -6.446 -13.924 1.00 97.00 91 HIS A O 1
ATOM 768 N N . TYR A 1 92 ? 1.120 -6.090 -13.843 1.00 96.12 92 TYR A N 1
ATOM 769 C CA . TYR A 1 92 ? 1.116 -5.004 -14.823 1.00 96.12 92 TYR A CA 1
ATOM 770 C C . TYR A 1 92 ? 1.963 -3.806 -14.377 1.00 96.12 92 TYR A C 1
ATOM 772 O O . TYR A 1 92 ? 2.704 -3.261 -15.189 1.00 96.12 92 TYR A O 1
ATOM 780 N N . GLY A 1 93 ? 1.878 -3.415 -13.102 1.00 94.06 93 GLY A N 1
ATOM 781 C CA . GLY A 1 93 ? 2.646 -2.294 -12.558 1.00 94.06 93 GLY A CA 1
ATOM 782 C C . GLY A 1 93 ? 4.158 -2.514 -12.549 1.00 94.06 93 GLY A C 1
ATOM 783 O O . GLY A 1 93 ? 4.898 -1.546 -12.610 1.00 94.06 93 GLY A O 1
ATOM 784 N N . VAL A 1 94 ? 4.607 -3.771 -12.553 1.00 95.25 94 VAL A N 1
ATOM 785 C CA . VAL A 1 94 ? 6.021 -4.166 -12.699 1.00 95.25 94 VAL A CA 1
ATOM 786 C C . VAL A 1 94 ? 6.328 -4.674 -14.111 1.00 95.25 94 VAL A C 1
ATOM 788 O O . VAL A 1 94 ? 7.108 -5.607 -14.303 1.00 95.25 94 VAL A O 1
ATOM 791 N N . HIS A 1 95 ? 5.665 -4.098 -15.116 1.00 95.69 95 HIS A N 1
ATOM 792 C CA . HIS A 1 95 ? 5.910 -4.369 -16.537 1.00 95.69 95 HIS A CA 1
ATOM 793 C C . HIS A 1 95 ? 5.735 -5.836 -16.962 1.00 95.69 95 HIS A C 1
ATOM 795 O O . HIS A 1 95 ? 6.293 -6.273 -17.968 1.00 95.69 95 HIS A O 1
ATOM 801 N N . ARG A 1 96 ? 4.933 -6.600 -16.213 1.00 94.88 96 ARG A N 1
ATOM 802 C CA . ARG A 1 96 ? 4.725 -8.042 -16.390 1.00 94.88 96 ARG A CA 1
ATOM 803 C C . ARG A 1 96 ? 6.027 -8.843 -16.462 1.00 94.88 96 ARG A C 1
ATOM 805 O O . ARG A 1 96 ? 6.094 -9.841 -17.181 1.00 94.88 96 ARG A O 1
ATOM 812 N N . ASP A 1 97 ? 7.047 -8.420 -15.718 1.00 93.94 97 ASP A N 1
ATOM 813 C CA . ASP A 1 97 ? 8.323 -9.127 -15.677 1.00 93.94 97 ASP A CA 1
ATOM 814 C C . ASP A 1 97 ? 8.099 -10.594 -15.236 1.00 93.94 97 ASP A C 1
ATOM 816 O O . ASP A 1 97 ? 7.533 -10.836 -14.161 1.00 93.94 97 ASP A O 1
ATOM 820 N N . PRO A 1 98 ? 8.502 -11.591 -16.051 1.00 93.38 98 PRO A N 1
ATOM 821 C CA . PRO A 1 98 ? 8.323 -13.006 -15.729 1.00 93.38 98 PRO A CA 1
ATOM 822 C C . PRO A 1 98 ? 9.126 -13.466 -14.502 1.00 93.38 98 PRO A C 1
ATOM 824 O O . PRO A 1 98 ? 8.830 -14.525 -13.955 1.00 93.38 98 PRO A O 1
ATOM 827 N N . ALA A 1 99 ? 10.127 -12.699 -14.064 1.00 93.81 99 ALA A N 1
ATOM 828 C CA . ALA A 1 99 ? 10.896 -12.966 -12.853 1.00 93.81 99 ALA A CA 1
ATOM 829 C C . ALA A 1 99 ? 10.212 -12.462 -11.567 1.00 93.81 99 ALA A C 1
ATOM 831 O O . ALA A 1 99 ? 10.736 -12.696 -10.479 1.00 93.81 99 ALA A O 1
ATOM 832 N N . VAL A 1 100 ? 9.075 -11.758 -11.662 1.00 96.06 100 VAL A N 1
ATOM 833 C CA . VAL A 1 100 ? 8.307 -11.304 -10.491 1.00 96.06 100 VAL A CA 1
ATOM 834 C C . VAL A 1 100 ? 7.155 -12.249 -10.208 1.00 96.06 100 VAL A C 1
ATOM 836 O O . VAL A 1 100 ? 6.275 -12.421 -11.049 1.00 96.06 100 VAL A O 1
ATOM 839 N N . ASP A 1 101 ? 7.092 -12.751 -8.976 1.00 97.56 101 ASP A N 1
ATOM 840 C CA . ASP A 1 101 ? 5.856 -13.291 -8.422 1.00 97.56 101 ASP A CA 1
ATOM 841 C C . ASP A 1 101 ? 4.999 -12.142 -7.840 1.00 97.56 101 ASP A C 1
ATOM 843 O O . ASP A 1 101 ? 5.345 -11.575 -6.796 1.00 97.56 101 ASP A O 1
ATOM 847 N N . PRO A 1 102 ? 3.871 -11.764 -8.477 1.00 97.56 102 PRO A N 1
ATOM 848 C CA . PRO A 1 102 ? 3.011 -10.696 -7.968 1.00 97.56 102 PRO A CA 1
ATOM 849 C C . PRO A 1 102 ? 2.388 -11.030 -6.606 1.00 97.56 102 PRO A C 1
ATOM 851 O O . PRO A 1 102 ? 1.999 -10.126 -5.867 1.00 97.56 102 PRO A O 1
ATOM 854 N N . GLU A 1 103 ? 2.273 -12.310 -6.252 1.00 97.75 103 GLU A N 1
ATOM 855 C CA . GLU A 1 103 ? 1.713 -12.734 -4.975 1.00 97.75 103 GLU A CA 1
ATOM 856 C C . GLU A 1 103 ? 2.710 -12.565 -3.824 1.00 97.75 103 GLU A C 1
ATOM 858 O O . GLU A 1 103 ? 2.323 -12.150 -2.730 1.00 97.75 103 GLU A O 1
ATOM 863 N N . GLU A 1 104 ? 3.995 -12.834 -4.064 1.00 98.00 104 GLU A N 1
ATOM 864 C CA . GLU A 1 104 ? 5.081 -12.510 -3.132 1.00 98.00 104 GLU A CA 1
ATOM 865 C C . GLU A 1 104 ? 5.160 -10.998 -2.880 1.00 98.00 104 GLU A C 1
ATOM 867 O O . GLU A 1 104 ? 5.242 -10.561 -1.725 1.00 98.00 104 GLU A O 1
ATOM 872 N N . VAL A 1 105 ? 5.051 -10.194 -3.945 1.00 98.38 105 VAL A N 1
ATOM 873 C CA . VAL A 1 105 ? 4.992 -8.728 -3.851 1.00 98.38 105 VAL A CA 1
ATOM 874 C C . VAL A 1 105 ? 3.799 -8.288 -3.007 1.00 98.38 105 VAL A C 1
ATOM 876 O O . VAL A 1 105 ? 3.971 -7.527 -2.052 1.00 98.38 105 VAL A O 1
ATOM 879 N N . ALA A 1 106 ? 2.606 -8.816 -3.298 1.00 98.06 106 ALA A N 1
ATOM 880 C CA . ALA A 1 106 ? 1.393 -8.513 -2.548 1.00 98.06 106 ALA A CA 1
ATOM 881 C C . ALA A 1 106 ? 1.551 -8.789 -1.047 1.00 98.06 106 ALA A C 1
ATOM 883 O O . ALA A 1 106 ? 1.291 -7.909 -0.225 1.00 98.06 106 ALA A O 1
ATOM 884 N N . ARG A 1 107 ? 2.013 -9.995 -0.686 1.00 97.94 107 ARG A N 1
ATOM 885 C CA . ARG A 1 107 ? 2.235 -10.382 0.715 1.00 97.94 107 ARG A CA 1
ATOM 886 C C . ARG A 1 107 ? 3.259 -9.483 1.395 1.00 97.94 107 ARG A C 1
ATOM 888 O O . ARG A 1 107 ? 3.044 -9.084 2.533 1.00 97.94 107 ARG A O 1
ATOM 895 N N . SER A 1 108 ? 4.351 -9.148 0.711 1.00 98.19 108 SER A N 1
ATOM 896 C CA . SER A 1 108 ? 5.424 -8.327 1.280 1.00 98.19 108 SER A CA 1
ATOM 897 C C . SER A 1 108 ? 4.964 -6.902 1.579 1.00 98.19 108 SER A C 1
ATOM 899 O O . SER A 1 108 ? 5.236 -6.392 2.667 1.00 98.19 108 SER A O 1
ATOM 901 N N . VAL A 1 109 ? 4.216 -6.281 0.660 1.00 98.12 109 VAL A N 1
ATOM 902 C CA . VAL A 1 109 ? 3.653 -4.935 0.853 1.00 98.12 109 VAL A CA 1
ATOM 903 C C . VAL A 1 109 ? 2.562 -4.937 1.927 1.00 98.12 109 VAL A C 1
ATOM 905 O O . VAL A 1 109 ? 2.563 -4.061 2.789 1.00 98.12 109 VAL A O 1
ATOM 908 N N . ILE A 1 110 ? 1.656 -5.922 1.925 1.00 96.88 110 ILE A N 1
ATOM 909 C CA . ILE A 1 110 ? 0.592 -6.020 2.940 1.00 96.88 110 ILE A CA 1
ATOM 910 C C . ILE A 1 110 ? 1.190 -6.287 4.326 1.00 96.88 110 ILE A C 1
ATOM 912 O O . ILE A 1 110 ? 0.782 -5.652 5.293 1.00 96.88 110 ILE A O 1
ATOM 916 N N . ALA A 1 111 ? 2.199 -7.153 4.439 1.00 96.38 111 ALA A N 1
ATOM 917 C CA . ALA A 1 111 ? 2.908 -7.379 5.697 1.00 96.38 111 ALA A CA 1
ATOM 918 C C . ALA A 1 111 ? 3.647 -6.120 6.176 1.00 96.38 111 ALA A C 1
ATOM 920 O O . ALA A 1 111 ? 3.628 -5.807 7.362 1.00 96.38 111 ALA A O 1
ATOM 921 N N . GLN A 1 112 ? 4.274 -5.372 5.265 1.00 96.56 112 GLN A N 1
ATOM 922 C CA . GLN A 1 112 ? 4.900 -4.091 5.591 1.00 96.56 112 GLN A CA 1
ATOM 923 C C . GLN A 1 112 ? 3.878 -3.067 6.106 1.00 96.56 112 GLN A C 1
ATOM 925 O O . GLN A 1 112 ? 4.151 -2.362 7.078 1.00 96.56 112 GLN A O 1
ATOM 930 N N . LEU A 1 113 ? 2.706 -2.976 5.477 1.00 95.38 113 LEU A N 1
ATOM 931 C CA . LEU A 1 113 ? 1.620 -2.120 5.947 1.00 95.38 113 LEU A CA 1
ATOM 932 C C . LEU A 1 113 ? 1.126 -2.568 7.329 1.00 95.38 113 LEU A C 1
ATOM 934 O O . LEU A 1 113 ? 1.027 -1.746 8.234 1.00 95.38 113 LEU A O 1
ATOM 938 N N . ALA A 1 114 ? 0.8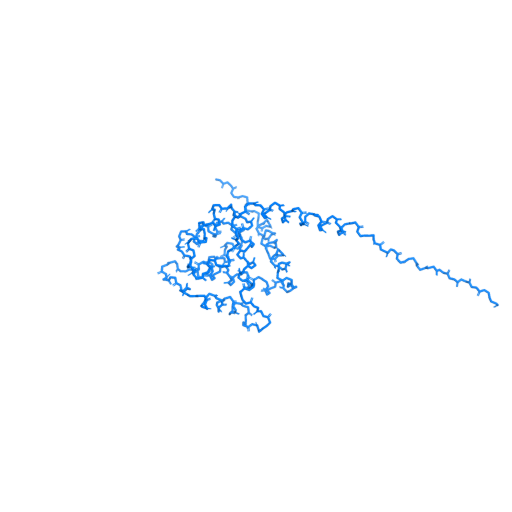96 -3.869 7.509 1.00 94.12 114 ALA A N 1
ATOM 939 C CA . ALA A 1 114 ? 0.439 -4.458 8.762 1.00 94.12 114 ALA A CA 1
ATOM 940 C C . ALA A 1 114 ? 1.412 -4.227 9.930 1.00 94.12 114 ALA A C 1
ATOM 942 O O . ALA A 1 114 ? 0.961 -4.010 11.047 1.00 94.12 114 ALA A O 1
ATOM 943 N N . ASP A 1 115 ? 2.728 -4.172 9.685 1.00 93.56 115 ASP A N 1
ATOM 944 C CA . ASP A 1 115 ? 3.730 -3.843 10.715 1.00 93.56 115 ASP A CA 1
ATOM 945 C C . ASP A 1 115 ? 3.540 -2.420 11.312 1.00 93.56 115 ASP A C 1
ATOM 947 O O . ASP A 1 115 ? 4.184 -2.073 12.302 1.00 93.56 115 ASP A O 1
ATOM 951 N N . ARG A 1 116 ? 2.670 -1.584 10.723 1.00 91.00 116 ARG A N 1
ATOM 952 C CA . ARG A 1 116 ? 2.332 -0.219 11.178 1.00 91.00 116 ARG A CA 1
ATOM 953 C C . ARG A 1 116 ? 0.9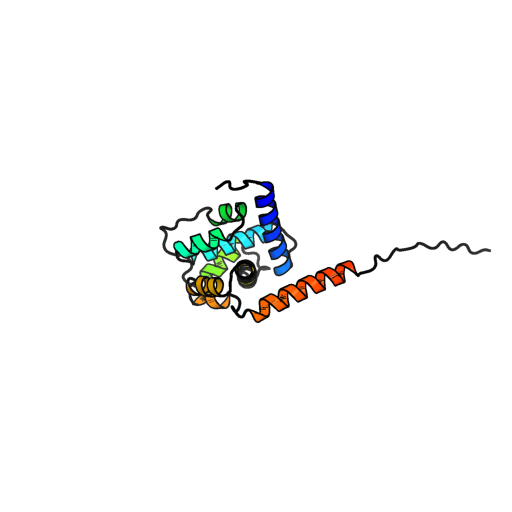11 -0.097 11.732 1.00 91.00 116 ARG A C 1
ATOM 955 O O . ARG A 1 116 ? 0.527 0.988 12.155 1.00 91.00 116 ARG A O 1
ATOM 962 N N . LEU A 1 117 ? 0.157 -1.191 11.727 1.00 90.56 117 LEU A N 1
ATOM 963 C CA . LEU A 1 117 ? -1.204 -1.277 12.236 1.00 90.56 117 LEU A CA 1
ATOM 964 C C . LEU A 1 117 ? -1.213 -2.057 13.552 1.00 90.56 117 LEU A C 1
ATOM 966 O O . LEU A 1 117 ? -0.404 -2.958 13.785 1.00 90.56 117 LEU A O 1
ATOM 970 N N . SER A 1 118 ? -2.157 -1.743 14.429 1.00 91.06 118 SER A N 1
ATOM 971 C CA . SER A 1 118 ? -2.464 -2.592 15.574 1.00 91.06 118 SER A CA 1
ATOM 972 C C . SER A 1 118 ? -3.147 -3.888 15.126 1.00 91.06 118 SER A C 1
ATOM 974 O O . SER A 1 118 ? -3.748 -3.969 14.060 1.00 91.06 118 SER A O 1
ATOM 976 N N . ALA A 1 119 ? -3.129 -4.911 15.983 1.00 90.25 119 ALA A N 1
ATOM 977 C CA . ALA A 1 119 ? -3.802 -6.182 15.697 1.00 90.25 119 ALA A CA 1
ATOM 978 C C . ALA A 1 119 ? -5.307 -6.028 15.387 1.00 90.25 119 ALA A C 1
ATOM 980 O O . ALA A 1 119 ? -5.850 -6.817 14.622 1.00 90.25 119 ALA A O 1
ATOM 981 N N . ALA A 1 120 ? -5.975 -5.031 15.980 1.00 90.88 120 ALA A N 1
ATOM 982 C CA . ALA A 1 120 ? -7.383 -4.757 15.697 1.00 90.88 120 ALA A CA 1
ATOM 983 C C . ALA A 1 120 ? -7.559 -4.154 14.296 1.00 90.88 120 ALA A C 1
ATOM 985 O O . ALA A 1 120 ? -8.392 -4.631 13.534 1.00 90.88 120 ALA A O 1
ATOM 986 N N . GLU A 1 121 ? -6.718 -3.182 13.939 1.00 91.94 121 GLU A N 1
ATOM 987 C CA . GLU A 1 121 ? -6.727 -2.525 12.625 1.00 91.94 121 GLU A CA 1
ATOM 988 C C . GLU A 1 121 ? -6.341 -3.502 11.499 1.00 91.94 121 GLU A C 1
ATOM 990 O O . GLU A 1 121 ? -6.883 -3.424 10.404 1.00 91.94 121 GLU A O 1
ATOM 995 N N . ILE A 1 122 ? -5.462 -4.480 11.764 1.00 92.69 122 ILE A N 1
ATOM 996 C CA . ILE A 1 122 ? -5.161 -5.561 10.808 1.00 92.69 122 ILE A CA 1
ATOM 997 C C . ILE A 1 122 ? -6.405 -6.415 10.536 1.00 92.69 122 ILE A C 1
ATOM 999 O O . ILE A 1 122 ? -6.695 -6.712 9.378 1.00 92.69 122 ILE A O 1
ATOM 1003 N N . GLU A 1 123 ? -7.131 -6.838 11.577 1.00 92.75 123 GLU A N 1
ATOM 1004 C CA . GLU A 1 123 ? -8.347 -7.640 11.387 1.00 92.75 123 GLU A CA 1
ATOM 1005 C C . GLU A 1 123 ? -9.460 -6.840 10.701 1.00 92.75 123 GLU A C 1
ATOM 1007 O O . GLU A 1 123 ? -10.171 -7.402 9.870 1.00 92.75 123 GLU A O 1
ATOM 1012 N N . GLU A 1 124 ? -9.584 -5.544 10.992 1.00 91.50 124 GLU A N 1
ATOM 1013 C CA . GLU A 1 124 ? -10.535 -4.643 10.334 1.00 91.50 124 GLU A CA 1
ATOM 1014 C C . GLU A 1 124 ? -10.211 -4.473 8.844 1.00 91.50 124 GLU A C 1
ATOM 1016 O O . GLU A 1 124 ? -11.040 -4.803 7.992 1.00 91.50 124 GLU A O 1
ATOM 1021 N N . ALA A 1 125 ? -8.969 -4.114 8.513 1.00 90.81 125 ALA A N 1
ATOM 1022 C CA . ALA A 1 125 ? -8.528 -3.963 7.130 1.00 90.81 125 ALA A CA 1
ATOM 1023 C C . ALA A 1 125 ? -8.644 -5.278 6.342 1.00 90.81 125 ALA A C 1
ATOM 1025 O O . ALA A 1 125 ? -9.098 -5.313 5.194 1.00 90.81 125 ALA A O 1
ATOM 1026 N N . LYS A 1 126 ? -8.303 -6.408 6.974 1.00 92.81 126 LYS A N 1
ATOM 1027 C CA . LYS A 1 126 ? -8.520 -7.738 6.402 1.00 92.81 126 LYS A CA 1
ATOM 1028 C C . LYS A 1 126 ? -10.003 -7.989 6.152 1.00 92.81 126 LYS A C 1
ATOM 1030 O O . LYS A 1 126 ? -10.344 -8.407 5.047 1.00 92.81 126 LYS A O 1
ATOM 1035 N N . ALA A 1 127 ? -10.880 -7.729 7.120 1.00 92.25 127 ALA A N 1
ATOM 1036 C CA . ALA A 1 127 ? -12.323 -7.924 6.980 1.00 92.25 127 ALA A CA 1
ATOM 1037 C C . ALA A 1 127 ? -12.933 -7.068 5.857 1.00 92.25 127 ALA A C 1
ATOM 1039 O O . ALA A 1 127 ? -13.829 -7.549 5.161 1.00 92.25 127 ALA A O 1
ATOM 1040 N N . ALA A 1 128 ? -12.407 -5.861 5.639 1.00 90.12 128 ALA A N 1
ATOM 1041 C CA . ALA A 1 128 ? -12.808 -4.966 4.557 1.00 90.12 128 ALA A CA 1
ATOM 1042 C C . ALA A 1 128 ? -12.307 -5.411 3.168 1.00 90.12 128 ALA A C 1
ATOM 1044 O O . ALA A 1 128 ? -12.917 -5.085 2.147 1.00 90.12 128 ALA A O 1
ATOM 1045 N N . THR A 1 129 ? -11.228 -6.203 3.087 1.00 90.69 129 THR A N 1
ATOM 1046 C CA . THR A 1 129 ? -10.817 -6.808 1.808 1.00 90.69 129 THR A CA 1
ATOM 1047 C C . THR A 1 129 ? -11.723 -7.976 1.389 1.00 90.69 129 THR A C 1
ATOM 1049 O O . THR A 1 129 ? -12.219 -8.728 2.236 1.00 90.69 129 THR A O 1
ATOM 1052 N N . PRO A 1 130 ? -11.898 -8.223 0.072 1.00 89.50 130 PRO A N 1
ATOM 1053 C CA . PRO A 1 130 ? -12.585 -9.408 -0.423 1.00 89.50 130 PRO A CA 1
ATOM 1054 C C . PRO A 1 130 ? -12.006 -10.689 0.182 1.00 89.50 130 PRO A C 1
ATOM 1056 O O . PRO A 1 130 ? -10.792 -10.883 0.189 1.00 89.50 130 PRO A O 1
ATOM 1059 N N . ARG A 1 131 ? -12.872 -11.621 0.606 1.00 90.75 131 ARG A N 1
ATOM 1060 C CA . ARG A 1 131 ? -12.475 -12.867 1.297 1.00 90.75 131 ARG A CA 1
ATOM 1061 C C . ARG A 1 131 ? -11.384 -13.664 0.576 1.00 90.75 131 ARG A C 1
ATOM 1063 O O . ARG A 1 131 ? -10.566 -14.323 1.211 1.00 90.75 131 ARG A O 1
ATOM 1070 N N . VAL A 1 132 ? -11.360 -13.600 -0.755 1.00 90.75 132 VAL A N 1
ATOM 1071 C CA . VAL A 1 132 ? -10.346 -14.259 -1.591 1.00 90.75 132 VAL A CA 1
ATOM 1072 C C . VAL A 1 132 ? -8.931 -13.713 -1.386 1.00 90.75 132 VAL A C 1
ATOM 1074 O O . VAL A 1 132 ? -7.999 -14.384 -1.797 1.00 90.75 132 VAL A O 1
ATOM 1077 N N . LEU A 1 133 ? -8.761 -12.538 -0.773 1.00 92.88 133 LEU A N 1
ATOM 1078 C CA . LEU A 1 133 ? -7.475 -11.892 -0.487 1.00 92.88 133 LEU A CA 1
ATOM 1079 C C . LEU A 1 133 ? -7.045 -12.034 0.982 1.00 92.88 133 LEU A C 1
ATOM 1081 O O . LEU A 1 133 ? -5.918 -11.686 1.316 1.00 92.88 133 LEU A O 1
ATOM 1085 N N . HIS A 1 134 ? -7.889 -12.582 1.866 1.00 93.75 134 HIS A N 1
ATOM 1086 C CA . HIS A 1 134 ? -7.601 -12.684 3.310 1.00 93.75 134 HIS A CA 1
ATOM 1087 C C . HIS A 1 134 ? -6.317 -13.452 3.630 1.00 93.75 134 HIS A C 1
ATOM 1089 O O . HIS A 1 134 ? -5.701 -13.206 4.660 1.00 93.75 134 HIS A O 1
ATOM 1095 N N . TYR A 1 135 ? -5.910 -14.368 2.751 1.00 93.88 135 TYR A N 1
ATOM 1096 C CA . TYR A 1 135 ? -4.688 -15.156 2.909 1.00 93.88 135 TYR A CA 1
ATOM 1097 C C . TYR A 1 135 ? -3.399 -14.335 2.693 1.00 93.88 135 TYR A C 1
ATOM 1099 O O . TYR A 1 135 ? -2.314 -14.818 3.012 1.00 93.88 135 TYR A O 1
ATOM 1107 N N . LEU A 1 136 ? -3.497 -13.132 2.112 1.00 95.19 136 LEU A N 1
ATOM 1108 C CA . LEU A 1 136 ? -2.362 -12.224 1.917 1.00 95.19 136 LEU A CA 1
ATOM 1109 C C . LEU A 1 136 ? -2.006 -11.453 3.194 1.00 95.19 136 LEU A C 1
ATOM 1111 O O . LEU A 1 136 ? -0.899 -10.930 3.298 1.00 95.19 136 LEU A O 1
ATOM 1115 N N . TRP A 1 137 ? -2.938 -11.377 4.145 1.00 94.69 137 TRP A N 1
ATOM 1116 C CA . TRP A 1 137 ? -2.749 -10.678 5.407 1.00 94.69 137 TRP A CA 1
ATOM 1117 C C . TRP A 1 137 ? -2.003 -11.560 6.414 1.00 94.69 137 TRP A C 1
ATOM 1119 O O . TRP A 1 137 ? -2.296 -12.758 6.511 1.00 94.69 137 TRP A O 1
ATOM 1129 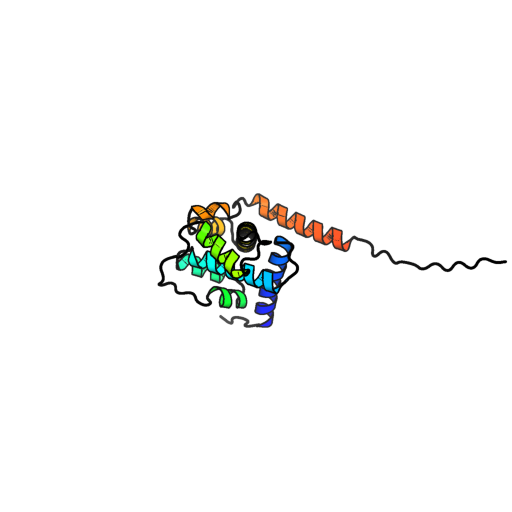N N . PRO A 1 138 ? -1.057 -10.997 7.185 1.00 92.44 138 PRO A N 1
ATOM 1130 C CA . PRO A 1 138 ? -0.401 -11.735 8.255 1.00 92.44 138 PRO A CA 1
ATOM 1131 C C . PRO A 1 138 ? -1.396 -12.096 9.366 1.00 92.44 138 PRO A C 1
ATOM 1133 O O . PRO A 1 138 ? -2.464 -11.499 9.500 1.00 92.44 138 PRO A O 1
ATOM 1136 N N . ALA A 1 139 ? -1.039 -13.084 10.186 1.00 82.38 139 ALA A N 1
ATOM 1137 C CA . ALA A 1 139 ? -1.810 -13.397 11.382 1.00 82.38 139 ALA A CA 1
ATOM 1138 C C . ALA A 1 139 ? -1.690 -12.258 12.407 1.00 82.38 139 ALA A C 1
ATOM 1140 O O . ALA A 1 139 ? -0.592 -11.779 12.680 1.00 82.38 139 ALA A O 1
ATOM 1141 N N . SER A 1 140 ? -2.803 -11.885 13.034 1.00 68.44 140 SER A N 1
ATOM 1142 C CA . SER A 1 140 ? -2.870 -10.790 14.016 1.00 68.44 140 SER A CA 1
ATOM 1143 C C . SER A 1 140 ? -2.340 -11.151 15.410 1.00 68.44 140 SER A C 1
ATOM 1145 O O . SER A 1 140 ? -2.513 -10.389 16.363 1.00 68.44 140 SER A O 1
ATOM 1147 N N . ASP A 1 141 ? -1.713 -12.323 15.571 1.00 59.03 141 ASP A N 1
ATOM 1148 C CA . ASP A 1 141 ? -1.210 -12.769 16.870 1.00 59.03 141 ASP A CA 1
ATOM 1149 C C . ASP A 1 141 ? 0.012 -11.932 17.288 1.00 59.03 141 ASP A C 1
ATOM 1151 O O . ASP A 1 141 ? 1.088 -11.986 16.684 1.00 59.03 141 ASP A O 1
ATOM 1155 N N . ARG A 1 142 ? -0.165 -11.166 18.374 1.00 51.38 142 ARG A N 1
ATOM 1156 C CA . ARG A 1 142 ? 0.815 -10.236 18.962 1.00 51.38 142 ARG A CA 1
ATOM 1157 C C . ARG A 1 142 ? 2.146 -10.891 19.350 1.00 51.38 142 ARG A C 1
ATOM 1159 O O . ARG A 1 142 ? 3.107 -10.170 19.608 1.00 51.38 142 ARG A O 1
ATOM 1166 N N . ARG A 1 143 ? 2.229 -12.224 19.392 1.00 47.22 143 ARG A N 1
ATOM 1167 C CA . ARG A 1 143 ? 3.465 -12.952 19.724 1.00 47.22 143 ARG A CA 1
ATOM 1168 C C . ARG A 1 143 ? 4.555 -12.826 18.651 1.00 47.22 143 ARG A C 1
ATOM 1170 O O . ARG A 1 143 ? 5.722 -12.711 19.004 1.00 47.22 143 ARG A O 1
ATOM 1177 N N . CYS A 1 144 ? 4.190 -12.725 17.371 1.00 46.31 144 CYS A N 1
ATOM 1178 C CA . CYS A 1 144 ? 5.169 -12.707 16.275 1.00 46.31 144 CYS A CA 1
ATOM 1179 C C . CYS A 1 144 ? 5.846 -11.331 16.078 1.00 46.31 144 CYS A C 1
ATOM 1181 O O . CYS A 1 144 ? 6.998 -11.254 15.655 1.00 46.31 144 CYS A O 1
ATOM 1183 N N . LEU A 1 145 ? 5.168 -10.226 16.424 1.00 44.12 145 LEU A N 1
ATOM 1184 C CA . LEU A 1 145 ? 5.723 -8.873 16.262 1.00 44.12 145 LEU A CA 1
ATOM 1185 C C . LEU A 1 145 ? 6.887 -8.606 17.236 1.00 44.12 145 LEU A C 1
ATOM 1187 O O . LEU A 1 145 ? 7.863 -7.956 16.868 1.00 44.12 145 LEU A O 1
ATOM 1191 N N . HIS A 1 146 ? 6.814 -9.137 18.464 1.00 44.12 146 HIS A N 1
ATOM 1192 C CA . HIS A 1 146 ? 7.888 -8.993 19.452 1.00 44.12 146 HIS A CA 1
ATOM 1193 C C . HIS A 1 146 ? 9.132 -9.803 19.053 1.00 44.12 146 HIS A C 1
ATOM 1195 O O . HIS A 1 146 ? 10.243 -9.283 19.121 1.00 44.12 146 HIS A O 1
ATOM 1201 N N . GLU A 1 147 ? 8.954 -11.035 18.566 1.00 42.97 147 GLU A N 1
ATOM 1202 C CA . GLU A 1 147 ? 10.056 -11.887 18.090 1.00 42.97 147 GLU A CA 1
ATOM 1203 C C . GLU A 1 147 ? 10.758 -11.294 16.861 1.00 42.97 147 GLU A C 1
ATOM 1205 O O . GLU A 1 147 ? 11.986 -11.235 16.829 1.00 42.97 147 GLU A O 1
ATOM 1210 N N . ARG A 1 148 ? 10.006 -10.746 15.896 1.00 49.22 148 ARG A N 1
ATOM 1211 C CA . ARG A 1 148 ? 10.583 -10.134 14.684 1.00 49.22 148 ARG A CA 1
ATOM 1212 C C . ARG A 1 148 ? 11.397 -8.866 14.969 1.00 49.22 148 ARG A C 1
ATOM 1214 O O . ARG A 1 148 ? 12.387 -8.622 14.284 1.00 49.22 148 ARG A O 1
ATOM 1221 N N . ILE A 1 149 ? 11.017 -8.072 15.977 1.00 53.06 149 ILE A N 1
ATOM 1222 C CA . ILE A 1 149 ? 11.804 -6.904 16.411 1.00 53.06 149 ILE A CA 1
ATOM 1223 C C . ILE A 1 149 ? 13.109 -7.354 17.084 1.00 53.06 149 ILE A C 1
ATOM 1225 O O . ILE A 1 149 ? 14.159 -6.791 16.779 1.00 53.06 149 ILE A O 1
ATOM 1229 N N . HIS A 1 150 ? 13.071 -8.381 17.941 1.00 46.09 150 HIS A N 1
ATOM 1230 C CA . HIS A 1 150 ? 14.276 -8.931 18.583 1.00 46.09 150 HIS A CA 1
ATOM 1231 C C . HIS A 1 150 ? 15.236 -9.604 17.592 1.00 46.09 150 HIS A C 1
ATOM 1233 O O . HIS A 1 150 ? 16.451 -9.488 17.736 1.00 46.09 150 HIS A O 1
ATOM 1239 N N . GLU A 1 151 ? 14.729 -10.273 16.555 1.00 47.12 151 GLU A N 1
ATOM 1240 C CA . GLU A 1 151 ? 15.580 -10.857 15.508 1.00 47.12 151 GLU A CA 1
ATOM 1241 C C . GLU A 1 151 ? 16.220 -9.795 14.603 1.00 47.12 151 GLU A C 1
ATOM 1243 O O . GLU A 1 151 ? 17.391 -9.924 14.231 1.00 47.12 151 GLU A O 1
ATOM 1248 N N . ALA A 1 152 ? 15.492 -8.721 14.278 1.00 48.00 152 ALA A N 1
ATOM 1249 C CA . ALA A 1 152 ? 16.024 -7.613 13.488 1.00 48.00 152 ALA A CA 1
ATOM 1250 C C . ALA A 1 152 ? 17.138 -6.858 14.237 1.00 48.00 152 ALA A C 1
ATOM 1252 O O . ALA A 1 152 ? 18.192 -6.587 13.657 1.00 48.00 152 ALA A O 1
ATOM 1253 N N . THR A 1 153 ? 16.965 -6.591 15.537 1.00 50.84 153 THR A N 1
ATOM 1254 C CA . THR A 1 153 ? 17.999 -5.941 16.360 1.00 50.84 153 THR A CA 1
ATOM 1255 C C . THR A 1 153 ? 19.223 -6.839 16.568 1.00 50.84 153 THR A C 1
ATOM 1257 O O . THR A 1 153 ? 20.354 -6.363 16.456 1.00 50.84 153 THR A O 1
ATOM 1260 N N . ALA A 1 154 ? 19.030 -8.150 16.755 1.00 47.06 154 ALA A N 1
ATOM 1261 C CA . ALA A 1 154 ? 20.127 -9.115 16.870 1.00 47.06 154 ALA A CA 1
ATOM 1262 C C . ALA A 1 154 ? 20.936 -9.276 15.563 1.00 47.06 154 ALA A C 1
ATOM 1264 O O . ALA A 1 154 ? 22.148 -9.525 15.594 1.00 47.06 154 ALA A O 1
ATOM 1265 N N . GLY A 1 155 ? 20.289 -9.124 14.402 1.00 45.34 155 GLY A N 1
ATOM 1266 C CA . GLY A 1 155 ? 20.944 -9.133 13.090 1.00 45.34 155 GLY A CA 1
ATOM 1267 C C . GLY A 1 155 ? 21.801 -7.888 12.825 1.00 45.34 155 GLY A C 1
ATOM 1268 O O . GLY A 1 155 ? 22.878 -7.997 12.232 1.00 45.34 155 GLY A O 1
ATOM 1269 N N . GLU A 1 156 ? 21.357 -6.722 13.298 1.00 48.59 156 GLU A N 1
ATOM 1270 C CA . GLU A 1 156 ? 22.077 -5.443 13.211 1.00 48.59 156 GLU A CA 1
ATOM 1271 C C . GLU A 1 156 ? 23.343 -5.444 14.094 1.00 48.59 156 GLU A C 1
ATOM 1273 O O . GLU A 1 156 ? 24.418 -5.004 13.675 1.00 48.59 156 GLU A O 1
ATOM 1278 N N . GLU A 1 157 ? 23.247 -6.014 15.299 1.00 46.50 157 GLU A N 1
ATOM 1279 C CA . GLU A 1 157 ? 24.346 -6.083 16.270 1.00 46.50 157 GLU A CA 1
ATOM 1280 C C . GLU A 1 157 ? 25.449 -7.063 15.830 1.00 46.50 157 GLU A C 1
ATOM 1282 O O . GLU A 1 157 ? 26.639 -6.743 15.896 1.00 46.50 157 GLU A O 1
ATOM 1287 N N . LYS A 1 158 ? 25.074 -8.208 15.236 1.00 50.91 158 LYS A N 1
ATOM 1288 C CA . LYS A 1 158 ? 26.036 -9.144 14.624 1.00 50.91 158 LYS A CA 1
ATOM 1289 C C . LYS A 1 158 ? 26.768 -8.562 13.411 1.00 50.91 158 LYS A C 1
ATOM 1291 O O . LYS A 1 158 ? 27.924 -8.913 13.187 1.00 50.91 158 LYS A O 1
ATOM 1296 N N . ARG A 1 159 ? 26.138 -7.666 12.639 1.00 52.84 159 ARG A N 1
ATOM 1297 C CA . ARG A 1 159 ? 26.786 -6.979 11.503 1.00 52.84 159 ARG A CA 1
ATOM 1298 C C . ARG A 1 159 ? 27.793 -5.921 11.955 1.00 52.84 159 ARG A C 1
ATOM 1300 O O . ARG A 1 159 ? 28.824 -5.775 11.308 1.00 52.84 159 ARG A O 1
ATOM 1307 N N . LYS A 1 160 ? 27.539 -5.232 13.074 1.00 53.91 160 LYS A N 1
ATOM 1308 C CA . LYS A 1 160 ? 28.509 -4.308 13.693 1.00 53.91 160 LYS A CA 1
ATOM 1309 C C . LYS A 1 160 ? 29.688 -5.017 14.369 1.00 53.91 160 LYS A C 1
ATOM 1311 O O . LYS A 1 160 ? 30.748 -4.415 14.493 1.00 53.91 160 LYS A O 1
ATOM 1316 N N . ALA A 1 161 ? 29.519 -6.273 14.782 1.00 49.53 161 ALA A N 1
ATOM 1317 C CA . ALA A 1 161 ? 30.555 -7.058 15.458 1.00 49.53 161 ALA A CA 1
ATOM 1318 C C . ALA A 1 161 ? 31.521 -7.806 14.513 1.00 49.53 161 ALA A C 1
ATOM 1320 O O . ALA A 1 161 ? 32.455 -8.451 14.989 1.00 49.53 161 ALA A O 1
ATOM 1321 N N . ALA A 1 162 ? 31.327 -7.746 13.189 1.00 43.66 162 ALA A N 1
ATOM 1322 C CA . ALA A 1 162 ? 32.257 -8.359 12.244 1.00 43.66 162 ALA A CA 1
ATOM 1323 C C . ALA A 1 162 ? 33.568 -7.544 12.187 1.00 43.66 162 ALA A C 1
ATOM 1325 O O . ALA A 1 162 ? 33.526 -6.355 11.858 1.00 43.66 162 ALA A O 1
ATOM 1326 N N . PRO A 1 163 ? 34.739 -8.135 12.494 1.00 44.53 163 PRO A N 1
ATOM 1327 C CA . PRO A 1 163 ? 35.994 -7.403 12.464 1.00 44.53 163 PRO A CA 1
ATOM 1328 C C . PRO A 1 163 ? 36.355 -7.077 11.013 1.00 44.53 163 PRO A C 1
ATOM 1330 O O . PRO A 1 163 ? 36.379 -7.956 10.150 1.00 44.53 163 PRO A O 1
ATOM 1333 N N . VAL A 1 164 ? 36.656 -5.804 10.748 1.00 52.75 164 VAL A N 1
ATOM 1334 C CA . VAL A 1 164 ? 37.301 -5.375 9.504 1.00 52.75 164 VAL A CA 1
ATOM 1335 C C . VAL A 1 164 ? 38.645 -6.096 9.434 1.00 52.75 164 VAL A C 1
ATOM 1337 O O . VAL A 1 164 ? 39.548 -5.816 10.220 1.00 52.75 164 VAL A O 1
ATOM 1340 N N . LEU A 1 165 ? 38.765 -7.067 8.528 1.00 47.97 165 LEU A N 1
ATOM 1341 C CA . LEU A 1 165 ? 40.037 -7.712 8.224 1.00 47.97 165 LEU A CA 1
ATOM 1342 C C . LEU A 1 165 ? 40.954 -6.672 7.576 1.00 47.97 165 LEU A C 1
ATOM 1344 O O . LEU A 1 165 ? 40.898 -6.427 6.373 1.00 47.97 165 LEU A O 1
ATOM 1348 N N . THR A 1 166 ? 41.792 -6.040 8.392 1.00 49.38 166 THR A N 1
ATOM 1349 C CA . THR A 1 166 ? 42.893 -5.198 7.937 1.00 49.38 166 THR A CA 1
ATOM 1350 C C . THR A 1 166 ? 43.921 -6.100 7.257 1.00 49.38 166 THR A C 1
ATOM 1352 O O . THR A 1 166 ? 44.679 -6.811 7.915 1.00 49.38 166 THR A O 1
ATOM 1355 N N . SER A 1 167 ? 43.942 -6.107 5.926 1.00 46.28 167 SER A N 1
ATOM 1356 C CA . SER A 1 167 ? 44.981 -6.769 5.139 1.00 46.28 167 SER A CA 1
ATOM 1357 C C . SER A 1 167 ? 46.309 -6.020 5.307 1.00 46.28 167 SER A C 1
ATOM 1359 O O . SER A 1 167 ? 46.600 -5.072 4.580 1.00 46.28 167 SER A O 1
ATOM 1361 N N . GLY A 1 168 ? 47.101 -6.430 6.299 1.00 41.09 168 GLY A N 1
ATOM 1362 C CA . GLY A 1 168 ? 48.494 -6.027 6.461 1.00 41.09 168 GLY A CA 1
ATOM 1363 C C . GLY A 1 168 ? 49.374 -6.749 5.444 1.00 41.09 168 GLY A C 1
ATOM 1364 O O . GLY A 1 168 ? 49.610 -7.950 5.558 1.00 41.09 168 GLY A O 1
ATOM 1365 N N . LEU A 1 169 ? 49.853 -6.014 4.441 1.00 42.88 169 LEU A N 1
ATOM 1366 C CA . LEU A 1 169 ? 50.852 -6.480 3.485 1.00 42.88 169 LEU A CA 1
ATOM 1367 C C . LEU A 1 169 ? 52.222 -6.491 4.187 1.00 42.88 169 LEU A C 1
ATOM 1369 O O . LEU A 1 169 ? 52.859 -5.451 4.347 1.00 42.88 169 LEU A O 1
ATOM 1373 N N . ALA A 1 170 ? 52.647 -7.660 4.669 1.00 46.22 170 ALA A N 1
ATOM 1374 C CA . ALA A 1 170 ? 53.962 -7.851 5.266 1.00 46.22 170 ALA A CA 1
ATOM 1375 C C . ALA A 1 170 ? 55.031 -7.988 4.173 1.00 46.22 170 ALA A C 1
ATOM 1377 O O . ALA A 1 170 ? 54.968 -8.869 3.315 1.00 46.22 170 ALA A O 1
ATOM 1378 N N . ALA A 1 171 ? 56.023 -7.103 4.236 1.00 48.88 171 ALA A N 1
ATOM 1379 C CA . ALA A 1 171 ? 57.267 -7.185 3.491 1.00 48.88 171 ALA A CA 1
ATOM 1380 C C . ALA A 1 171 ? 58.035 -8.471 3.844 1.00 48.88 171 ALA A C 1
ATOM 1382 O O . ALA A 1 171 ? 58.171 -8.818 5.017 1.00 48.88 171 ALA A O 1
ATOM 1383 N N . SER A 1 172 ? 58.599 -9.135 2.835 1.00 48.38 172 SER A N 1
ATOM 1384 C CA . SER A 1 172 ? 59.624 -10.159 3.024 1.00 48.38 172 SER A CA 1
ATOM 1385 C C . SER A 1 172 ? 60.842 -9.813 2.174 1.00 48.38 172 SER A C 1
ATOM 1387 O O . SER A 1 172 ? 60.839 -9.963 0.955 1.00 48.38 172 SER A O 1
ATOM 1389 N N . SER A 1 173 ? 61.874 -9.315 2.852 1.00 45.00 173 SER A N 1
ATOM 1390 C CA . SER A 1 173 ? 63.262 -9.422 2.413 1.00 45.00 173 SER A CA 1
ATOM 1391 C C . SER A 1 173 ? 63.765 -10.819 2.758 1.00 45.00 173 SER A C 1
ATOM 1393 O O . SER A 1 173 ? 63.669 -11.227 3.916 1.00 45.00 173 SER A O 1
ATOM 1395 N N . SER A 1 174 ? 64.405 -11.502 1.809 1.00 48.12 174 SER A N 1
ATOM 1396 C CA . SER A 1 174 ? 65.400 -12.522 2.137 1.00 48.12 174 SER A CA 1
ATOM 1397 C C . SER A 1 174 ? 66.524 -12.547 1.100 1.00 48.12 174 SER A C 1
ATOM 1399 O O . SER A 1 174 ? 66.285 -12.524 -0.103 1.00 48.12 174 SER A O 1
ATOM 1401 N N . LYS A 1 175 ? 67.746 -12.562 1.640 1.00 46.72 175 LYS A N 1
ATOM 1402 C CA . LYS A 1 175 ? 69.070 -12.663 1.011 1.00 46.72 175 LYS A CA 1
ATOM 1403 C C . LYS A 1 175 ? 69.190 -13.838 0.033 1.00 46.72 175 LYS A C 1
ATOM 1405 O O . LYS A 1 175 ? 68.735 -14.922 0.390 1.00 46.72 175 LYS A O 1
ATOM 1410 N N . VAL A 1 176 ? 69.941 -13.643 -1.060 1.00 47.06 176 VAL A N 1
ATOM 1411 C CA . VAL A 1 176 ? 71.291 -14.216 -1.310 1.00 47.06 176 VAL A CA 1
ATOM 1412 C C . VAL A 1 176 ? 72.099 -13.191 -2.098 1.00 47.06 176 VAL A C 1
ATOM 1414 O O . VAL A 1 176 ? 71.510 -12.591 -3.023 1.00 47.06 176 VAL A O 1
#

Secondary structure (DSSP, 8-state):
------HHHHHHHHHHHHHHHHHHHT---HHHHHHHHHHHHHHHHTTS-HHHHHHHHHTS-HHHHHHHHTT--TTS--S--SHHHHHHHHHHHTTT-TT--HHHHHHHHHHHHHTTS-HHHHHHHHHHS-GGGGGGSPP--THHHHHHHHHHHHHHHHHHTS--------------

Radius of gyration: 21.19 Å; chains: 1; bounding box: 89×38×36 Å

Sequence (176 aa):
MYLSHDLNNALQSTHNWISDLMWRLRWHDRERVYEALTATLHALRDSLDGDEAVYIGAQLPALLRGFYYEGWHPSRRAIARNRNSFLDRIHYGVHRDPAVDPEEVARSVIAQLADRLSAAEIEEAKAATPRVLHYLWPASDRRCLHERIHEATAGEEKRKAAPVLTSGLAASSSKV

pLDDT: mean 81.75, std 19.92, range [41.09, 98.38]